Protein AF-A0A6I9W3L7-F1 (afdb_monomer_lite)

Secondary structure (DSSP, 8-state):
---HHHHHHHHHHHHHHHHHHHH---TTTGGGSHHHHHHHHHHHHHHHHHHHHHHHHHHHHHHHHHHS--HHHHHHHHHHHHHHHHHHTT-

Radius of gyration: 37.14 Å; chains: 1; bounding box: 72×35×97 Å

pLDDT: mean 70.95, std 14.15, range [48.66, 95.31]

Foldseek 3Di:
DPPPVVVVVVVVVVVVVVVVVVVCPDPVCVCVDPVVVVVVVVVVVVVVVVVVVVVVVVVVVVCCVVPVPPVVVVVVVVVVVVVVVVVVVVD

Sequence (91 aa):
MGVPDVEQAKRRLQDILRRAQKLEIPTQEVISTRTARKLLARTRNVLAWTIWIGVFVILLSGVVYARWPTRQDVETVRTVLRRTMSNASHR

Organism: NCBI:txid144034

Structure (mmCIF, N/CA/C/O backbone):
data_AF-A0A6I9W3L7-F1
#
_entry.id   AF-A0A6I9W3L7-F1
#
loop_
_atom_site.group_PDB
_atom_site.id
_atom_site.type_symbol
_atom_site.label_atom_id
_atom_site.label_alt_id
_atom_site.label_comp_id
_atom_site.label_asym_id
_atom_site.label_entity_id
_atom_site.label_seq_id
_atom_site.pdbx_PDB_ins_code
_atom_site.Cartn_x
_atom_site.Cartn_y
_atom_site.Cartn_z
_atom_site.occupancy
_atom_site.B_iso_or_equiv
_atom_site.auth_seq_id
_atom_site.auth_comp_id
_atom_site.auth_asym_id
_atom_site.auth_atom_id
_atom_site.pdbx_PDB_model_num
ATOM 1 N N . MET A 1 1 ? -48.234 26.782 40.611 1.00 50.41 1 MET A N 1
ATOM 2 C CA . MET A 1 1 ? -47.419 25.985 41.557 1.00 50.41 1 MET A CA 1
ATOM 3 C C . MET A 1 1 ? -46.749 24.824 40.808 1.00 50.41 1 MET A C 1
ATOM 5 O O . MET A 1 1 ? -47.232 23.708 40.879 1.00 50.41 1 MET A O 1
ATOM 9 N N . GLY A 1 2 ? -45.680 25.090 40.040 1.00 57.09 2 GLY A N 1
ATOM 10 C CA . GLY A 1 2 ? -45.034 24.122 39.122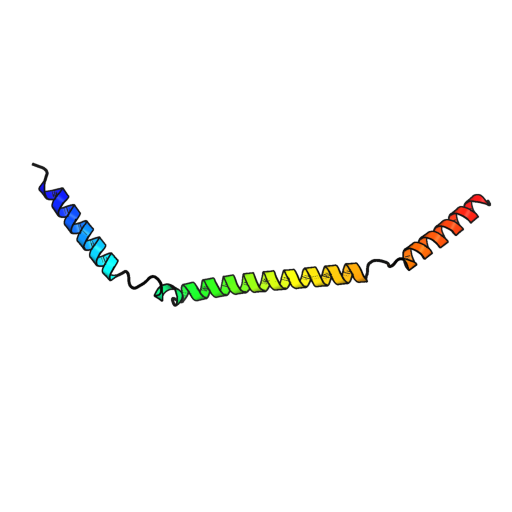 1.00 57.09 2 GLY A CA 1
ATOM 11 C C . GLY A 1 2 ? -43.573 23.798 39.464 1.00 57.09 2 GLY A C 1
ATOM 12 O O . GLY A 1 2 ? -42.772 23.528 38.581 1.00 57.09 2 GLY A O 1
ATOM 13 N N . VAL A 1 3 ? -43.211 23.887 40.743 1.00 55.84 3 VAL A N 1
ATOM 14 C CA . VAL A 1 3 ? -41.849 23.652 41.250 1.00 55.84 3 VAL A CA 1
ATOM 15 C C . VAL A 1 3 ? -41.524 22.171 41.576 1.00 55.84 3 VAL A C 1
ATOM 17 O O . VAL A 1 3 ? -40.348 21.822 41.490 1.00 55.84 3 VAL A O 1
ATOM 20 N N . PRO A 1 4 ? -42.473 21.255 41.894 1.00 61.16 4 PRO A N 1
ATOM 21 C CA . PRO A 1 4 ? -42.087 19.906 42.333 1.00 61.16 4 PRO A CA 1
ATOM 22 C C . PRO A 1 4 ? -41.573 18.992 41.204 1.00 61.16 4 PRO A C 1
ATOM 24 O O . PRO A 1 4 ? -40.866 18.028 41.487 1.00 61.16 4 PRO A O 1
ATOM 27 N N . ASP A 1 5 ? -41.868 19.303 39.938 1.00 64.81 5 ASP A N 1
ATOM 28 C CA . ASP A 1 5 ? -41.549 18.431 38.796 1.00 64.81 5 ASP A CA 1
ATOM 29 C C . ASP A 1 5 ? -40.077 18.552 38.351 1.00 64.81 5 ASP A C 1
ATOM 31 O O . ASP A 1 5 ? -39.395 17.568 38.066 1.00 64.81 5 ASP A O 1
ATOM 35 N N . VAL A 1 6 ? -39.523 19.769 38.395 1.00 67.56 6 VAL A N 1
ATOM 36 C CA . VAL A 1 6 ? -38.123 20.033 38.011 1.00 67.56 6 VAL A CA 1
ATOM 37 C C . VAL A 1 6 ? -37.150 19.390 38.997 1.00 67.56 6 VAL A C 1
ATOM 39 O O . VAL A 1 6 ? -36.127 18.829 38.602 1.00 67.56 6 VAL A O 1
ATOM 42 N N . GLU A 1 7 ? -37.480 19.426 40.286 1.00 76.31 7 GLU A N 1
ATOM 43 C CA . GLU A 1 7 ? -36.632 18.850 41.328 1.00 76.31 7 GLU A CA 1
ATOM 44 C C . GLU A 1 7 ? -36.640 17.315 41.269 1.00 76.31 7 GLU A C 1
ATOM 46 O O . GLU A 1 7 ? -35.614 16.658 41.475 1.00 76.31 7 GLU A O 1
ATOM 51 N N . GLN A 1 8 ? -37.779 16.728 40.896 1.00 75.25 8 GLN A N 1
ATOM 52 C CA . GLN A 1 8 ? -37.905 15.294 40.660 1.00 75.25 8 GLN A CA 1
ATOM 53 C C . GLN A 1 8 ? -37.180 14.862 39.375 1.00 75.25 8 GLN A C 1
ATOM 55 O O . GLN A 1 8 ? -36.491 13.836 39.379 1.00 75.25 8 GLN A O 1
ATOM 60 N N . ALA A 1 9 ? -37.252 15.667 38.311 1.00 72.12 9 ALA A N 1
ATOM 61 C CA . ALA A 1 9 ? -36.521 15.445 37.066 1.00 72.12 9 ALA A CA 1
ATOM 62 C C . ALA A 1 9 ? -35.000 15.518 37.270 1.00 72.12 9 ALA A C 1
ATOM 64 O O . ALA A 1 9 ? -34.277 14.647 36.784 1.00 72.12 9 ALA A O 1
ATOM 65 N N . LYS A 1 10 ? -34.505 16.479 38.063 1.00 72.62 10 LYS A N 1
ATOM 66 C CA . LYS A 1 10 ? -33.083 16.558 38.438 1.00 72.62 10 LYS A CA 1
ATOM 67 C C . LYS A 1 10 ? -32.623 15.317 39.194 1.00 72.62 10 LYS A C 1
ATOM 69 O O . LYS A 1 10 ? -31.584 14.757 38.856 1.00 72.62 10 LYS A O 1
ATOM 74 N N . ARG A 1 11 ? -33.411 14.836 40.163 1.00 78.62 11 ARG A N 1
ATOM 75 C CA . ARG A 1 11 ? -33.092 13.604 40.908 1.00 78.62 11 ARG A CA 1
ATOM 76 C C . ARG A 1 11 ? -33.081 12.369 40.008 1.00 78.62 11 ARG A C 1
ATOM 78 O O . ARG A 1 11 ? -32.182 11.545 40.133 1.00 78.62 11 ARG A O 1
ATOM 85 N N . ARG A 1 12 ? -34.034 12.255 39.076 1.00 74.56 12 ARG A N 1
ATOM 86 C CA . ARG A 1 12 ? -34.074 11.174 38.072 1.00 74.56 12 ARG A CA 1
ATOM 87 C C . ARG A 1 12 ? -32.858 11.221 37.150 1.00 74.56 12 ARG A C 1
ATOM 89 O O . ARG A 1 12 ? -32.235 10.188 36.929 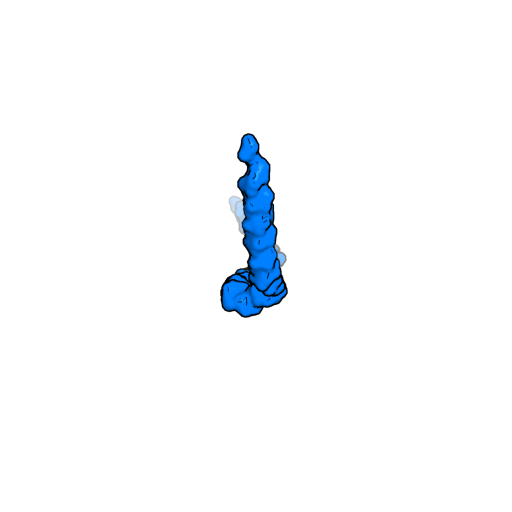1.00 74.56 12 ARG A O 1
ATOM 96 N N . LEU A 1 13 ? -32.497 12.405 36.656 1.00 73.19 13 LEU A N 1
ATOM 97 C CA . LEU A 1 13 ? -31.335 12.594 35.790 1.00 73.19 13 LEU A CA 1
ATOM 98 C C . LEU A 1 13 ? -30.034 12.272 36.532 1.00 73.19 13 LEU A C 1
ATOM 100 O O . LEU A 1 13 ? -29.172 11.586 35.996 1.00 73.19 13 LEU A O 1
ATOM 104 N N . GLN A 1 14 ? -29.918 12.702 37.787 1.00 79.62 14 GLN A N 1
ATOM 105 C CA . GLN A 1 14 ? -28.763 12.412 38.629 1.00 79.62 14 GLN A CA 1
ATOM 106 C C . GLN A 1 14 ? -28.654 10.918 38.957 1.00 79.62 14 GLN A C 1
ATOM 108 O O . GLN A 1 14 ? -27.548 10.389 38.968 1.00 79.62 14 GLN A O 1
ATOM 113 N N . ASP A 1 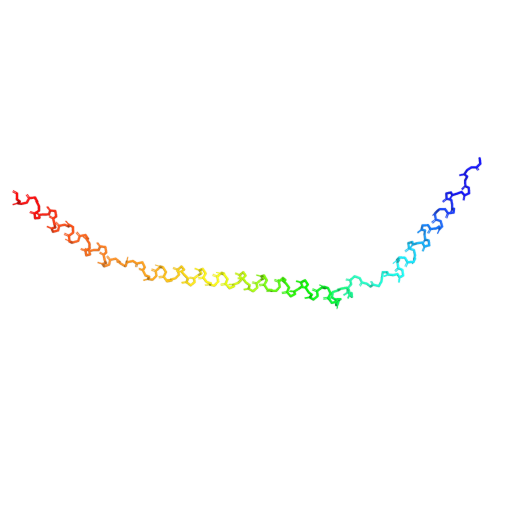15 ? -29.773 10.216 39.165 1.00 79.44 15 ASP A N 1
ATOM 114 C CA . ASP A 1 15 ? -29.769 8.764 39.380 1.00 79.44 15 ASP A CA 1
ATOM 115 C C . ASP A 1 15 ? -29.400 7.997 38.096 1.00 79.44 15 ASP A C 1
ATOM 117 O O . ASP A 1 15 ? -28.636 7.035 38.147 1.00 79.44 15 ASP A O 1
ATOM 121 N N . ILE A 1 16 ? -29.852 8.462 36.923 1.00 73.25 16 ILE A N 1
ATOM 122 C CA . ILE A 1 16 ? -29.452 7.911 35.616 1.00 73.25 16 ILE A CA 1
ATOM 123 C C . ILE A 1 16 ? -27.961 8.143 35.363 1.00 73.25 16 ILE A C 1
ATOM 125 O O . ILE A 1 16 ? -27.261 7.202 35.000 1.00 73.25 16 ILE A O 1
ATOM 129 N N . LEU A 1 17 ? -27.456 9.355 35.605 1.00 68.19 17 LEU A N 1
ATOM 130 C CA . LEU A 1 17 ? -26.036 9.681 35.461 1.00 68.19 17 LEU A CA 1
ATOM 131 C C . LEU A 1 17 ? -25.174 8.887 36.443 1.00 68.19 17 LEU A C 1
ATOM 133 O O . LEU A 1 17 ? -24.125 8.390 36.061 1.00 68.19 17 LEU A O 1
ATOM 137 N N . ARG A 1 18 ? -25.629 8.686 37.682 1.00 71.50 18 ARG A N 1
ATOM 138 C CA . ARG A 1 18 ? -24.901 7.901 38.689 1.00 71.50 18 ARG A CA 1
ATOM 139 C C . ARG A 1 18 ? -24.904 6.404 38.372 1.00 71.50 18 ARG A C 1
ATOM 141 O O . ARG A 1 18 ? -23.914 5.724 38.631 1.00 71.50 18 ARG A O 1
ATOM 148 N N . ARG A 1 19 ? -25.984 5.885 37.774 1.00 65.25 19 ARG A N 1
ATOM 149 C CA . ARG A 1 19 ? -26.033 4.519 37.222 1.00 65.25 19 ARG A CA 1
ATOM 150 C C . ARG A 1 19 ? -25.150 4.376 35.988 1.00 65.25 19 ARG A C 1
ATOM 152 O O . ARG A 1 19 ? -24.452 3.376 35.892 1.00 65.25 19 ARG A O 1
ATOM 159 N N . ALA A 1 20 ? -25.141 5.366 35.097 1.00 61.12 20 ALA A N 1
ATOM 160 C CA . ALA A 1 20 ? -24.271 5.400 33.924 1.00 61.12 20 ALA A CA 1
ATOM 161 C C . ALA A 1 20 ? -22.793 5.475 34.328 1.00 61.12 20 ALA A C 1
ATOM 163 O O . ALA A 1 20 ? -21.992 4.716 33.807 1.00 61.12 20 ALA A O 1
ATOM 164 N N . GLN A 1 21 ? -22.461 6.271 35.345 1.00 58.94 21 GLN A N 1
ATOM 165 C CA . GLN A 1 21 ? -21.113 6.385 35.900 1.00 58.94 21 GLN A CA 1
ATOM 166 C C . GLN A 1 21 ? -20.650 5.092 36.594 1.00 58.94 21 GLN A C 1
ATOM 168 O O . GLN A 1 21 ? -19.474 4.751 36.578 1.00 58.94 21 GLN A O 1
ATOM 173 N N . LYS A 1 22 ? -21.579 4.325 37.183 1.00 54.59 22 LYS A N 1
ATOM 174 C CA . LYS A 1 22 ? -21.298 2.983 37.723 1.00 54.59 22 LYS A CA 1
ATOM 175 C C . LYS A 1 22 ? -21.180 1.916 36.621 1.00 54.59 22 LYS A C 1
ATOM 177 O O . LYS A 1 22 ? -20.611 0.856 36.866 1.00 54.59 22 LYS A O 1
ATOM 182 N N . LEU A 1 23 ? -21.724 2.196 35.434 1.00 53.53 23 LEU A N 1
ATOM 183 C CA . LEU A 1 23 ? -21.591 1.399 34.210 1.00 53.53 23 LEU A CA 1
ATOM 184 C C . LEU A 1 23 ? -20.378 1.825 33.358 1.00 53.53 23 LEU A C 1
ATOM 186 O O . LEU A 1 23 ? -19.973 1.083 32.468 1.00 53.53 23 LEU A O 1
ATOM 190 N N . GLU A 1 24 ? -19.775 2.977 33.663 1.00 48.94 24 GLU A N 1
ATOM 191 C CA . GLU A 1 24 ? -18.480 3.466 33.172 1.00 48.94 24 GLU A CA 1
ATOM 192 C C . GLU A 1 24 ? -17.331 2.708 33.860 1.00 48.94 24 GLU A C 1
ATOM 194 O O . GLU A 1 24 ? -16.445 3.249 34.517 1.00 48.94 24 GLU A O 1
ATOM 199 N N . ILE A 1 25 ? -17.366 1.389 33.700 1.00 49.50 25 ILE A N 1
ATOM 200 C CA . ILE A 1 25 ? -16.190 0.530 33.791 1.00 49.50 25 ILE A CA 1
ATOM 201 C C . ILE A 1 25 ? -15.341 0.847 32.541 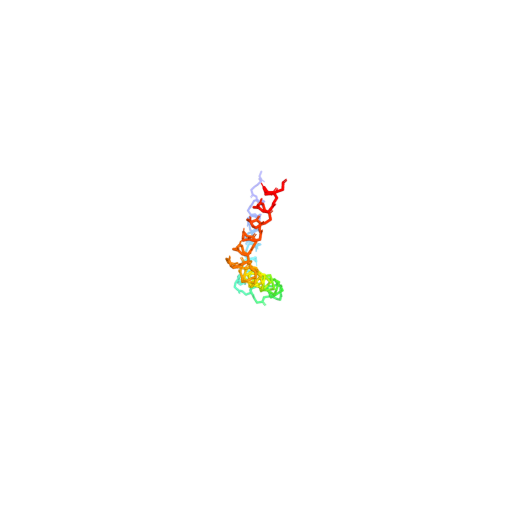1.00 49.50 25 ILE A C 1
ATOM 203 O O . ILE A 1 25 ? -15.880 1.100 31.460 1.00 49.50 25 ILE A O 1
ATOM 207 N N . PRO A 1 26 ? -14.022 0.985 32.709 1.00 48.69 26 PRO A N 1
ATOM 208 C CA . PRO A 1 26 ? -13.218 2.034 32.111 1.00 48.69 26 PRO A CA 1
ATOM 209 C C . PRO A 1 26 ? -13.058 1.847 30.605 1.00 48.69 26 PRO A C 1
ATOM 211 O O . PRO A 1 26 ? -12.898 0.742 30.087 1.00 48.69 26 PRO A O 1
ATOM 214 N N . THR A 1 27 ? -12.970 2.968 29.902 1.00 51.88 27 THR A N 1
ATOM 215 C CA . THR A 1 27 ? -12.638 3.087 28.474 1.00 51.88 27 THR A CA 1
ATOM 216 C C . THR A 1 27 ? -11.365 2.336 28.047 1.00 51.88 27 THR A C 1
ATOM 218 O O . THR A 1 27 ? -11.161 2.121 26.853 1.00 51.88 27 THR A O 1
ATOM 221 N N . GLN A 1 28 ? -10.536 1.867 28.987 1.00 49.06 28 GLN A N 1
ATOM 222 C CA . GLN A 1 28 ? -9.375 1.008 28.730 1.00 49.06 28 GLN A CA 1
ATOM 223 C C . GLN A 1 28 ? -9.694 -0.492 28.564 1.00 49.06 28 GLN A C 1
ATOM 225 O O . GLN A 1 28 ? -8.917 -1.187 27.910 1.00 49.06 28 GLN A O 1
ATOM 230 N N . GLU A 1 29 ? -10.827 -1.013 29.053 1.00 50.25 29 GLU A N 1
ATOM 231 C CA . GLU A 1 29 ? -11.177 -2.442 28.891 1.00 50.25 29 GLU A CA 1
ATOM 232 C C . GLU A 1 29 ? -11.887 -2.758 27.564 1.00 50.25 29 GLU A C 1
ATOM 234 O O . GLU A 1 29 ? -11.864 -3.895 27.081 1.00 50.25 29 GLU A O 1
ATOM 239 N N . VAL A 1 30 ? -12.436 -1.751 26.880 1.00 51.47 30 VAL A N 1
ATOM 240 C CA . VAL A 1 30 ? -13.087 -1.947 25.571 1.00 51.47 30 VAL A CA 1
ATOM 241 C C . VAL A 1 30 ? -12.067 -2.262 24.459 1.00 51.47 30 VAL A C 1
ATOM 243 O O . VAL A 1 30 ? -12.415 -2.872 23.447 1.00 51.47 30 VAL A O 1
ATOM 246 N N . ILE A 1 31 ? -10.776 -1.980 24.677 1.00 49.94 31 ILE A N 1
ATOM 247 C CA . ILE A 1 31 ? -9.675 -2.358 23.766 1.00 49.94 31 ILE A CA 1
ATOM 248 C C . ILE A 1 31 ? -9.453 -3.892 23.746 1.00 49.94 31 ILE A C 1
ATOM 250 O O . ILE A 1 31 ? -8.902 -4.436 22.787 1.00 49.94 31 ILE A O 1
ATOM 254 N N . SER A 1 32 ? -9.969 -4.616 24.746 1.00 48.66 32 SER A N 1
ATOM 255 C CA . SER A 1 32 ? -9.955 -6.087 24.835 1.00 48.66 32 SER A CA 1
ATOM 256 C C . SER A 1 32 ? -11.243 -6.748 24.308 1.00 48.66 32 SER A C 1
ATOM 258 O O . SER A 1 32 ? -11.335 -7.970 24.178 1.00 48.66 32 SER A O 1
ATOM 260 N N . THR A 1 33 ? -12.268 -5.971 23.948 1.00 55.38 33 THR A N 1
ATOM 261 C CA . THR A 1 33 ? -13.537 -6.553 23.496 1.00 55.38 33 THR A CA 1
ATOM 262 C C . THR A 1 33 ? -13.383 -7.112 22.076 1.00 55.38 33 THR A C 1
ATOM 264 O O . THR A 1 33 ? -12.756 -6.501 21.210 1.00 55.38 33 THR A O 1
ATOM 267 N N . ARG A 1 34 ? -13.956 -8.295 21.810 1.00 51.41 34 ARG A N 1
ATOM 268 C CA . ARG A 1 34 ? -13.888 -9.068 20.543 1.00 51.41 34 ARG A CA 1
ATOM 269 C C . ARG A 1 34 ? -14.054 -8.215 19.266 1.00 51.41 34 ARG A C 1
ATOM 271 O O . ARG A 1 34 ? -13.499 -8.540 18.217 1.00 51.41 34 ARG A O 1
ATOM 278 N N . THR A 1 35 ? -14.787 -7.110 19.363 1.00 53.47 35 THR A N 1
ATOM 279 C CA . THR A 1 35 ? -15.033 -6.099 18.326 1.00 53.47 35 THR A CA 1
ATOM 280 C C . THR A 1 35 ? -13.794 -5.269 17.965 1.00 53.47 35 THR A C 1
ATOM 282 O O . THR A 1 35 ? -13.528 -5.075 16.779 1.00 53.47 35 THR A O 1
ATOM 285 N N . ALA A 1 36 ? -12.988 -4.851 18.949 1.00 53.78 36 ALA A N 1
ATOM 286 C CA . ALA A 1 36 ? -11.734 -4.127 18.732 1.00 53.78 36 ALA A CA 1
ATOM 287 C C . ALA A 1 36 ? -10.697 -5.013 18.030 1.00 53.78 36 ALA A C 1
ATOM 289 O O . ALA A 1 36 ? -10.043 -4.564 17.095 1.00 53.78 36 ALA A O 1
ATOM 290 N N . ARG A 1 37 ? -10.630 -6.309 18.374 1.00 53.59 37 ARG A N 1
ATOM 291 C CA . ARG A 1 37 ? -9.814 -7.298 17.643 1.00 53.59 37 ARG A CA 1
ATOM 292 C C . ARG A 1 37 ? -10.242 -7.465 16.185 1.00 53.59 37 ARG A C 1
ATOM 294 O O . ARG A 1 37 ? -9.382 -7.613 15.323 1.00 53.59 37 ARG A O 1
ATOM 301 N N . LYS A 1 38 ? -11.547 -7.433 15.891 1.00 56.97 38 LYS A N 1
ATOM 302 C CA . LYS A 1 38 ? -12.065 -7.550 14.515 1.00 56.97 38 LYS A CA 1
ATOM 303 C C . LYS A 1 38 ? -11.743 -6.307 13.679 1.00 56.97 38 LYS A C 1
ATOM 305 O O . LYS A 1 38 ? -11.391 -6.441 12.509 1.00 56.97 38 LYS A O 1
ATOM 310 N N . LEU A 1 39 ? -11.808 -5.121 14.288 1.00 56.59 39 LEU A N 1
ATOM 311 C CA . LEU A 1 39 ? -11.361 -3.873 13.667 1.00 56.59 39 LEU A CA 1
ATOM 312 C C . LEU A 1 39 ? -9.840 -3.867 13.476 1.00 56.59 39 LEU A C 1
ATOM 314 O O . LEU A 1 39 ? -9.396 -3.715 12.348 1.00 56.59 39 LEU A O 1
ATOM 318 N N . LEU A 1 40 ? -9.054 -4.168 14.514 1.00 58.19 40 LEU A N 1
ATOM 319 C CA . LEU A 1 40 ? -7.591 -4.282 14.447 1.00 58.19 40 LEU A CA 1
ATOM 320 C C . LEU A 1 40 ? -7.117 -5.301 13.407 1.00 58.19 40 LEU A C 1
ATOM 322 O O . LEU A 1 40 ? -6.159 -5.026 12.695 1.00 58.19 40 LEU A O 1
ATOM 326 N N . ALA A 1 41 ? -7.779 -6.452 13.270 1.00 60.34 41 ALA A N 1
ATOM 327 C CA . ALA A 1 41 ? -7.451 -7.432 12.234 1.00 60.34 41 ALA A CA 1
ATOM 328 C C . ALA A 1 41 ? -7.694 -6.878 10.820 1.00 60.34 41 ALA A C 1
ATOM 330 O O . ALA A 1 41 ? -6.893 -7.119 9.915 1.00 60.34 41 ALA A O 1
ATOM 331 N N . ARG A 1 42 ? -8.762 -6.091 10.632 1.00 59.09 42 ARG A N 1
ATOM 332 C CA . ARG A 1 42 ? -9.048 -5.427 9.354 1.00 59.09 42 ARG A CA 1
ATOM 333 C C . ARG A 1 42 ? -8.043 -4.313 9.071 1.00 59.09 42 ARG A C 1
ATOM 335 O O . ARG A 1 42 ? -7.519 -4.256 7.964 1.00 59.09 42 ARG A O 1
ATOM 342 N N . THR A 1 43 ? -7.712 -3.493 10.067 1.00 63.00 43 THR A N 1
ATOM 343 C CA . THR A 1 43 ? -6.715 -2.422 9.942 1.00 63.00 43 THR A CA 1
ATOM 344 C C . THR A 1 43 ? -5.320 -2.994 9.692 1.00 63.00 43 THR A C 1
ATOM 346 O O . THR A 1 43 ? -4.606 -2.488 8.835 1.00 63.00 43 THR A O 1
ATOM 349 N N . ARG A 1 44 ? -4.952 -4.106 10.345 1.00 66.19 44 ARG A N 1
ATOM 350 C CA . ARG A 1 44 ? -3.682 -4.813 10.114 1.00 66.19 44 ARG A CA 1
ATOM 351 C C . ARG A 1 44 ? -3.588 -5.366 8.697 1.00 66.19 44 ARG A C 1
ATOM 353 O O . ARG A 1 44 ? -2.528 -5.267 8.094 1.00 66.19 44 ARG A O 1
ATOM 360 N N . ASN A 1 45 ? -4.679 -5.912 8.158 1.00 74.69 45 ASN A N 1
ATOM 361 C CA . ASN A 1 45 ? -4.703 -6.367 6.769 1.00 74.69 45 ASN A CA 1
ATOM 362 C C . ASN A 1 45 ? -4.560 -5.205 5.788 1.00 74.69 45 ASN A C 1
ATOM 364 O O . ASN A 1 45 ? -3.821 -5.338 4.823 1.00 74.69 45 ASN A O 1
ATOM 368 N N . VAL A 1 46 ? -5.210 -4.067 6.046 1.00 78.25 46 VAL A N 1
ATOM 369 C CA . VAL A 1 46 ? -5.053 -2.871 5.206 1.00 78.25 46 VAL A CA 1
ATOM 370 C C . VAL A 1 46 ? -3.620 -2.346 5.277 1.00 78.25 46 V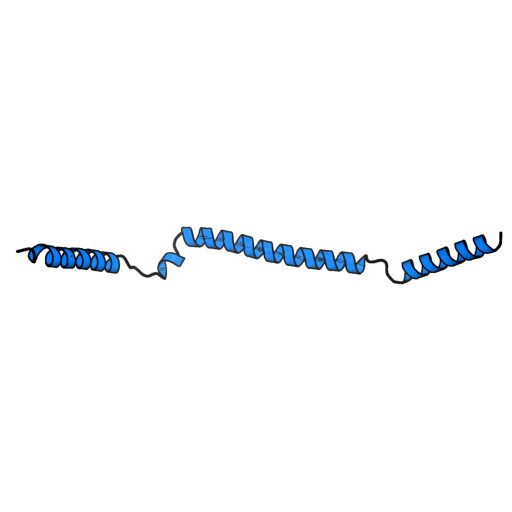AL A C 1
ATOM 372 O O . VAL A 1 46 ? -3.019 -2.132 4.235 1.00 78.25 46 VAL A O 1
ATOM 375 N N . LEU A 1 47 ? -3.030 -2.222 6.470 1.00 80.06 47 LEU A N 1
ATOM 376 C CA . LEU A 1 47 ? -1.629 -1.811 6.627 1.00 80.06 47 LEU A CA 1
ATOM 377 C C . LEU A 1 47 ? -0.658 -2.773 5.934 1.00 80.06 47 LEU A C 1
ATOM 379 O O . LEU A 1 47 ? 0.225 -2.324 5.209 1.00 80.06 47 LEU A O 1
ATOM 383 N N . ALA A 1 48 ? -0.834 -4.083 6.117 1.00 83.88 48 ALA A N 1
ATOM 384 C CA . ALA A 1 48 ? -0.015 -5.089 5.448 1.00 83.88 48 ALA A CA 1
ATOM 385 C C . ALA A 1 48 ? -0.161 -5.010 3.921 1.00 83.88 48 ALA A C 1
ATOM 387 O O . ALA A 1 48 ? 0.833 -5.103 3.207 1.00 83.88 48 ALA A O 1
ATOM 388 N N . TRP A 1 49 ? -1.378 -4.779 3.424 1.00 86.19 49 TRP A N 1
ATOM 389 C CA . TRP A 1 49 ? -1.652 -4.612 1.999 1.00 86.19 49 TRP A CA 1
ATOM 390 C C . TRP A 1 49 ? -1.004 -3.344 1.437 1.00 86.19 49 TRP A C 1
ATOM 392 O O . TRP A 1 49 ? -0.352 -3.409 0.400 1.00 86.19 49 TRP A O 1
ATOM 402 N N . THR A 1 50 ? -1.076 -2.219 2.154 1.00 89.44 50 THR A N 1
ATOM 403 C CA . THR A 1 50 ? -0.409 -0.966 1.769 1.00 89.44 50 THR A CA 1
ATOM 404 C C . THR A 1 50 ? 1.108 -1.129 1.702 1.00 89.44 50 THR A C 1
ATOM 406 O O . THR A 1 50 ? 1.728 -0.688 0.737 1.00 89.44 50 THR A O 1
ATOM 409 N N . ILE A 1 51 ? 1.712 -1.800 2.690 1.00 91.44 51 ILE A N 1
ATOM 410 C CA . ILE A 1 51 ? 3.154 -2.093 2.686 1.00 91.44 51 ILE A CA 1
ATOM 411 C C . ILE A 1 51 ? 3.506 -2.976 1.486 1.00 91.44 51 ILE A C 1
ATOM 413 O O . ILE A 1 51 ? 4.472 -2.696 0.779 1.00 91.44 51 ILE A O 1
ATOM 417 N N . TRP A 1 52 ? 2.706 -4.010 1.220 1.00 93.69 52 TRP A N 1
ATOM 418 C CA . TRP A 1 52 ? 2.945 -4.932 0.113 1.00 93.69 52 TRP A CA 1
ATOM 419 C C . TRP A 1 52 ? 2.832 -4.244 -1.253 1.00 93.69 52 TRP A C 1
ATOM 421 O O . TRP A 1 52 ? 3.679 -4.462 -2.116 1.00 93.69 52 TRP A O 1
ATOM 431 N N . ILE A 1 53 ? 1.857 -3.344 -1.425 1.00 93.25 53 ILE A N 1
ATOM 432 C CA . ILE A 1 53 ? 1.740 -2.499 -2.623 1.00 93.25 53 ILE A CA 1
ATOM 433 C C . ILE A 1 53 ? 2.962 -1.592 -2.764 1.00 93.25 53 ILE A C 1
ATOM 435 O O . ILE A 1 53 ? 3.516 -1.496 -3.855 1.00 93.25 53 ILE A O 1
ATOM 439 N N . GLY A 1 54 ? 3.407 -0.950 -1.681 1.00 94.56 54 GLY A N 1
ATOM 440 C CA . GLY A 1 54 ? 4.596 -0.096 -1.707 1.00 94.56 54 GLY A CA 1
ATOM 441 C C . GLY A 1 54 ? 5.839 -0.856 -2.172 1.00 94.56 54 GLY A C 1
ATOM 442 O O . GLY A 1 54 ? 6.528 -0.417 -3.091 1.00 94.56 54 GLY A O 1
ATOM 443 N N . VAL A 1 55 ? 6.079 -2.041 -1.602 1.00 95.25 55 VAL A N 1
ATOM 444 C CA . VAL A 1 55 ? 7.181 -2.927 -2.013 1.00 95.25 55 VAL A CA 1
ATOM 445 C C . VAL A 1 55 ? 7.039 -3.341 -3.477 1.00 95.25 55 VAL A C 1
ATOM 447 O O . VAL A 1 55 ? 8.016 -3.282 -4.221 1.00 95.25 55 VAL A O 1
ATOM 450 N N . PHE A 1 56 ? 5.831 -3.710 -3.908 1.00 94.75 56 PHE A N 1
ATOM 451 C CA . PHE A 1 56 ? 5.558 -4.095 -5.290 1.00 94.75 56 PHE A CA 1
ATOM 452 C C . PHE A 1 56 ? 5.875 -2.963 -6.270 1.00 94.75 56 PHE A C 1
ATOM 454 O O . PHE A 1 56 ? 6.581 -3.192 -7.247 1.00 94.75 56 PHE A O 1
ATOM 461 N N . VAL A 1 57 ? 5.435 -1.734 -5.984 1.00 95.31 57 VAL A N 1
ATOM 462 C CA . VAL A 1 57 ? 5.701 -0.554 -6.825 1.00 95.31 57 VAL A CA 1
ATOM 463 C C . VAL A 1 57 ? 7.195 -0.246 -6.906 1.00 95.31 57 VAL A C 1
ATOM 465 O O . VAL A 1 57 ? 7.688 0.067 -7.991 1.00 95.31 57 VAL A O 1
ATOM 468 N N . ILE A 1 58 ? 7.934 -0.366 -5.798 1.00 94.88 58 ILE A N 1
ATOM 469 C CA . ILE A 1 58 ? 9.391 -0.159 -5.786 1.00 94.88 58 ILE A CA 1
ATOM 470 C C . ILE A 1 58 ? 10.090 -1.212 -6.652 1.00 94.88 58 ILE A C 1
ATOM 472 O O . ILE A 1 58 ? 10.925 -0.863 -7.485 1.00 94.88 58 ILE A O 1
ATOM 476 N N . LEU A 1 59 ? 9.716 -2.485 -6.505 1.00 93.56 59 LEU A N 1
ATOM 477 C CA . LEU A 1 59 ? 10.239 -3.584 -7.321 1.00 93.56 59 LEU A CA 1
ATOM 478 C C . LEU A 1 59 ? 9.957 -3.360 -8.807 1.00 93.56 59 LEU A C 1
ATOM 480 O O . LEU A 1 59 ? 10.862 -3.474 -9.630 1.00 93.56 59 LEU A O 1
ATOM 484 N N . LEU A 1 60 ? 8.723 -2.991 -9.147 1.00 92.69 60 LEU A N 1
ATOM 485 C CA . LEU A 1 60 ? 8.307 -2.736 -10.524 1.00 92.69 60 LEU A CA 1
ATOM 486 C C . LEU A 1 60 ? 9.064 -1.548 -11.120 1.00 92.69 60 LEU A C 1
ATOM 488 O O . LEU A 1 60 ? 9.568 -1.642 -12.235 1.00 92.69 60 LEU A O 1
ATOM 492 N N . SER A 1 61 ? 9.220 -0.470 -10.350 1.00 89.12 61 SER A N 1
ATOM 493 C CA . SER A 1 61 ? 10.014 0.695 -10.752 1.00 89.12 61 SER A CA 1
ATOM 494 C C . SER A 1 61 ? 11.482 0.324 -10.963 1.00 89.12 61 SER A C 1
ATOM 496 O O . SER A 1 61 ? 12.077 0.746 -11.949 1.00 89.12 61 SER A O 1
ATOM 498 N N . GLY A 1 62 ? 12.054 -0.513 -10.094 1.00 86.75 62 GLY A N 1
ATOM 499 C CA . GLY A 1 62 ? 13.419 -1.020 -10.236 1.00 86.75 62 GLY A CA 1
ATOM 500 C C . GLY A 1 62 ? 13.601 -1.892 -11.479 1.00 86.75 62 GLY A C 1
ATOM 501 O O . GLY A 1 62 ? 14.575 -1.719 -12.208 1.00 86.75 62 GLY A O 1
ATOM 502 N N . VAL A 1 63 ? 12.643 -2.776 -11.774 1.00 87.38 63 VAL A N 1
ATOM 503 C CA . VAL A 1 63 ? 12.645 -3.588 -13.002 1.00 87.38 63 VAL A CA 1
ATOM 504 C C . VAL A 1 63 ? 12.537 -2.700 -14.232 1.00 87.38 63 VAL A C 1
ATOM 506 O O . VAL A 1 63 ? 13.317 -2.875 -15.159 1.00 87.38 63 VAL A O 1
ATOM 509 N N . VAL A 1 64 ? 11.618 -1.734 -14.249 1.00 84.50 64 VAL A N 1
ATOM 510 C CA . VAL A 1 64 ? 11.476 -0.789 -15.368 1.00 84.50 64 VAL A CA 1
ATOM 511 C C . VAL A 1 64 ? 12.751 0.025 -15.554 1.00 84.50 64 VAL A C 1
ATOM 513 O O . VAL A 1 64 ? 13.195 0.190 -16.683 1.00 84.50 64 VAL A O 1
ATOM 516 N N . TYR A 1 65 ? 13.374 0.481 -14.468 1.00 79.31 65 TYR A N 1
ATOM 517 C CA . TYR A 1 65 ? 14.626 1.228 -14.526 1.00 79.31 65 TYR A CA 1
ATOM 518 C C . TYR A 1 65 ? 15.791 0.373 -15.047 1.00 79.31 65 TYR A C 1
ATOM 520 O O . TYR A 1 65 ? 16.555 0.828 -15.890 1.00 79.31 65 TYR A O 1
ATOM 528 N N . ALA A 1 66 ? 15.902 -0.883 -14.607 1.00 77.06 66 ALA A N 1
ATOM 529 C CA . ALA A 1 66 ? 16.931 -1.812 -15.078 1.00 77.06 66 ALA A CA 1
ATOM 530 C C . ALA A 1 66 ? 16.693 -2.294 -16.520 1.00 77.06 66 ALA A C 1
ATOM 532 O O . ALA A 1 66 ? 17.641 -2.568 -17.251 1.00 77.06 66 ALA A O 1
ATOM 533 N N . ARG A 1 67 ? 15.424 -2.421 -16.922 1.00 74.19 67 ARG A N 1
ATOM 534 C CA . ARG A 1 67 ? 14.993 -2.817 -18.270 1.00 74.19 67 ARG A CA 1
ATOM 535 C C . ARG A 1 67 ? 14.951 -1.629 -19.231 1.00 74.19 67 ARG A C 1
ATOM 537 O O . ARG A 1 67 ? 14.765 -1.842 -20.427 1.00 74.19 67 ARG A O 1
ATOM 544 N N . TRP A 1 68 ? 15.082 -0.399 -18.733 1.00 74.88 68 TRP A N 1
ATOM 545 C CA . TRP A 1 68 ? 15.139 0.777 -19.582 1.00 74.88 68 TRP A CA 1
ATOM 546 C C . TRP A 1 68 ? 16.331 0.611 -20.526 1.00 74.88 68 TRP A C 1
ATOM 548 O O . TRP A 1 68 ? 17.434 0.356 -20.032 1.00 74.88 68 TRP A O 1
ATOM 558 N N . PRO A 1 69 ? 16.129 0.701 -21.855 1.00 64.06 69 PRO A N 1
ATOM 559 C CA . PRO A 1 69 ? 17.194 0.477 -22.818 1.00 64.06 69 PRO A CA 1
ATOM 560 C C . PRO A 1 69 ? 18.348 1.407 -22.465 1.00 64.06 69 PRO A C 1
ATOM 562 O O . PRO A 1 69 ? 18.226 2.637 -22.458 1.00 64.06 69 PRO A O 1
ATOM 565 N N . THR A 1 70 ? 19.453 0.797 -22.055 1.00 68.44 70 THR A N 1
ATOM 566 C CA . THR A 1 70 ? 20.649 1.516 -21.647 1.00 68.44 70 THR A CA 1
ATOM 567 C C . THR A 1 70 ? 21.246 2.201 -22.874 1.00 68.44 70 THR A C 1
ATOM 569 O O . THR A 1 70 ? 20.912 1.894 -24.019 1.00 68.44 70 THR A O 1
ATOM 572 N N . ARG A 1 71 ? 22.130 3.181 -22.648 1.00 62.84 71 ARG A N 1
ATOM 573 C CA . ARG A 1 71 ? 22.698 4.059 -23.691 1.00 62.84 71 ARG A CA 1
ATOM 574 C C . ARG A 1 71 ? 23.166 3.341 -24.973 1.00 62.84 71 ARG A C 1
ATOM 576 O O . ARG A 1 71 ? 23.113 3.946 -26.038 1.00 62.84 71 ARG A O 1
ATOM 583 N N . GLN A 1 72 ? 23.570 2.073 -24.889 1.00 63.22 72 GLN A N 1
ATOM 584 C CA . GLN A 1 72 ? 24.028 1.265 -26.023 1.00 63.22 72 GLN A CA 1
ATOM 585 C C . GLN A 1 72 ? 22.953 1.023 -27.097 1.00 63.22 72 GLN A C 1
ATOM 587 O O . GLN A 1 72 ? 23.264 1.103 -28.288 1.00 63.22 72 GLN A O 1
ATOM 592 N N . ASP A 1 73 ? 21.692 0.796 -26.719 1.00 68.12 73 ASP A N 1
ATOM 593 C CA . ASP A 1 73 ? 20.605 0.631 -27.698 1.00 68.12 73 ASP A CA 1
ATOM 594 C C . ASP A 1 73 ? 20.323 1.948 -28.429 1.00 68.12 73 ASP A C 1
ATOM 596 O O . ASP A 1 73 ? 20.119 1.972 -29.642 1.00 68.12 73 ASP A O 1
ATOM 600 N N . VAL A 1 74 ? 20.410 3.075 -27.719 1.00 73.06 74 VAL A N 1
ATOM 601 C CA . VAL A 1 74 ? 20.223 4.415 -28.297 1.00 73.06 74 VAL A CA 1
ATOM 602 C C . VAL A 1 74 ? 21.341 4.753 -29.285 1.00 73.06 74 VAL A C 1
ATOM 604 O O . VAL A 1 74 ? 21.079 5.288 -30.363 1.00 73.06 74 VAL A O 1
ATOM 607 N N . GLU A 1 75 ? 22.589 4.423 -28.957 1.00 73.69 75 GLU A N 1
ATOM 608 C CA . GLU A 1 75 ? 23.736 4.626 -29.849 1.00 73.69 75 GLU A CA 1
ATOM 609 C C . GLU A 1 75 ? 23.683 3.715 -31.077 1.00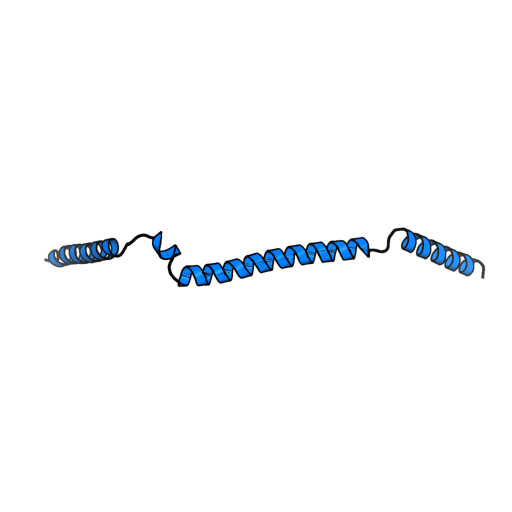 73.69 75 GLU A C 1
ATOM 611 O O . GLU A 1 75 ? 24.021 4.150 -32.184 1.00 73.69 75 GLU A O 1
ATOM 616 N N . THR A 1 76 ? 23.191 2.487 -30.914 1.00 81.56 76 THR A N 1
ATOM 617 C CA . THR A 1 76 ? 22.991 1.547 -32.023 1.00 81.56 76 THR A CA 1
ATOM 618 C C . THR A 1 76 ? 21.896 2.047 -32.956 1.00 81.56 76 THR A C 1
ATOM 620 O O . THR A 1 76 ? 22.134 2.168 -34.159 1.00 81.56 76 THR A O 1
ATOM 623 N N . VAL A 1 77 ? 20.740 2.449 -32.418 1.00 80.38 77 VAL A N 1
ATOM 624 C CA . VAL A 1 77 ? 19.657 3.064 -33.201 1.00 80.38 77 VAL A CA 1
ATOM 625 C C . VAL A 1 77 ? 20.158 4.319 -33.909 1.00 80.38 77 VAL A C 1
ATOM 627 O O . VAL A 1 77 ? 19.937 4.461 -35.107 1.00 80.38 77 VAL A O 1
ATOM 630 N N . ARG A 1 78 ? 20.907 5.194 -33.228 1.00 79.81 78 ARG A N 1
ATOM 631 C CA . ARG A 1 78 ? 21.485 6.406 -33.831 1.00 79.81 78 ARG A CA 1
ATOM 632 C C . ARG A 1 78 ? 22.453 6.080 -34.967 1.00 79.81 78 ARG A C 1
ATOM 634 O O . ARG A 1 78 ? 22.425 6.742 -36.003 1.00 79.81 78 ARG A O 1
ATOM 641 N N . THR A 1 79 ? 23.300 5.070 -34.788 1.00 83.75 79 THR A N 1
ATOM 642 C CA . THR A 1 79 ? 24.260 4.626 -35.806 1.00 83.75 79 THR A CA 1
ATOM 643 C C . THR A 1 79 ? 23.553 4.040 -37.019 1.00 83.75 79 THR A C 1
ATOM 645 O O . THR A 1 79 ? 23.892 4.386 -38.152 1.00 83.75 79 THR A O 1
ATOM 648 N N . VAL A 1 80 ? 22.546 3.195 -36.791 1.00 86.69 80 VAL A N 1
ATOM 649 C CA . VAL A 1 80 ? 21.725 2.622 -37.859 1.00 86.69 80 VAL A CA 1
ATOM 650 C C . VAL A 1 80 ? 20.999 3.737 -38.602 1.00 86.69 80 VAL A C 1
ATOM 652 O O . VAL A 1 80 ? 21.185 3.855 -39.806 1.00 86.69 80 VAL A O 1
ATOM 655 N N . LEU A 1 81 ? 20.288 4.626 -37.900 1.00 85.25 81 LEU A N 1
ATOM 656 C CA . LEU A 1 81 ? 19.558 5.746 -38.504 1.00 85.25 81 LEU A CA 1
ATOM 657 C C . LEU A 1 81 ? 20.477 6.636 -39.351 1.00 85.25 81 LEU A C 1
ATOM 659 O O . LEU A 1 81 ? 20.133 7.000 -40.475 1.00 85.25 81 LEU A O 1
ATOM 663 N N . ARG A 1 82 ? 21.678 6.940 -38.840 1.00 82.38 82 ARG A N 1
ATOM 664 C CA . ARG A 1 82 ? 22.687 7.727 -39.558 1.00 82.38 82 ARG A CA 1
ATOM 665 C C . ARG A 1 82 ? 23.145 7.030 -40.837 1.00 82.38 82 ARG A C 1
ATOM 667 O O . ARG A 1 82 ? 23.265 7.692 -41.863 1.00 82.38 82 ARG A O 1
ATOM 674 N N . ARG A 1 83 ? 23.384 5.714 -40.798 1.00 83.12 83 ARG A N 1
ATOM 675 C CA . ARG A 1 83 ? 23.740 4.932 -41.995 1.00 83.12 83 ARG A CA 1
ATOM 676 C C . ARG A 1 83 ? 22.596 4.900 -43.004 1.00 83.12 83 ARG A C 1
ATOM 678 O O . ARG A 1 83 ? 22.845 5.081 -44.191 1.00 83.12 83 ARG A O 1
ATOM 685 N N . THR A 1 84 ? 21.355 4.737 -42.550 1.00 82.69 84 THR A N 1
ATOM 686 C CA . THR A 1 84 ? 20.187 4.709 -43.439 1.00 82.69 84 THR A CA 1
ATOM 687 C C . THR A 1 84 ? 19.973 6.057 -44.129 1.00 82.69 84 THR A C 1
ATOM 689 O O . THR A 1 84 ? 19.800 6.093 -45.343 1.00 82.69 84 THR A O 1
ATOM 692 N N . MET A 1 85 ? 20.057 7.171 -43.391 1.00 80.38 85 MET A N 1
ATOM 693 C CA . MET A 1 85 ? 19.918 8.518 -43.964 1.00 80.38 85 MET A CA 1
ATOM 694 C C . MET A 1 85 ? 21.088 8.890 -44.884 1.00 80.38 85 MET A C 1
ATOM 696 O O . MET A 1 85 ? 20.871 9.472 -45.943 1.00 80.38 85 MET A O 1
ATOM 700 N N . SER A 1 86 ? 22.321 8.517 -44.524 1.00 74.19 86 SER A N 1
ATOM 701 C CA . SER A 1 86 ? 23.495 8.762 -45.371 1.00 74.19 86 SER A CA 1
ATOM 702 C C . SER A 1 86 ? 23.428 7.989 -46.691 1.00 74.19 86 SER A C 1
ATOM 704 O O . SER A 1 86 ? 23.798 8.534 -47.724 1.00 74.19 86 SER A O 1
ATOM 706 N N . ASN A 1 87 ? 22.938 6.745 -46.677 1.00 74.25 87 ASN A N 1
ATOM 707 C CA . ASN A 1 87 ? 22.765 5.946 -47.893 1.00 74.25 87 ASN A CA 1
ATOM 708 C C . ASN A 1 87 ? 21.581 6.425 -48.746 1.00 74.25 87 ASN A C 1
ATOM 710 O O . ASN A 1 87 ? 21.631 6.311 -49.966 1.00 74.25 87 ASN A O 1
ATOM 714 N N . ALA A 1 88 ? 20.530 6.968 -48.123 1.00 70.06 88 ALA A N 1
ATOM 715 C CA . ALA A 1 88 ? 19.401 7.562 -48.836 1.00 70.06 88 ALA A CA 1
ATOM 716 C C . ALA A 1 88 ? 19.774 8.878 -49.536 1.00 70.06 88 ALA A C 1
ATOM 718 O O . ALA A 1 88 ? 19.239 9.163 -50.596 1.00 70.06 88 ALA A O 1
ATOM 719 N N . SER A 1 89 ? 20.709 9.651 -48.973 1.00 64.44 89 SER A N 1
ATOM 720 C CA . SER A 1 89 ? 21.197 10.902 -49.571 1.00 64.44 89 SER A CA 1
ATOM 721 C C . SER A 1 89 ? 22.186 10.698 -50.729 1.00 64.44 89 SER A C 1
ATOM 723 O O . SER A 1 89 ? 22.544 11.672 -51.387 1.00 64.44 89 SER A O 1
ATOM 725 N N . HIS A 1 90 ? 22.677 9.473 -50.936 1.00 58.34 90 HIS A N 1
ATOM 726 C CA . HIS A 1 90 ? 23.674 9.137 -51.958 1.00 58.34 90 HIS A CA 1
ATOM 727 C C . HIS A 1 90 ? 23.077 8.418 -53.186 1.00 58.34 90 HIS A C 1
ATOM 729 O O . HIS A 1 90 ? 23.831 8.017 -54.075 1.00 58.34 90 HIS A O 1
ATOM 735 N N . ARG A 1 91 ? 21.750 8.239 -53.217 1.00 49.72 91 ARG A N 1
ATOM 736 C CA . ARG A 1 91 ? 20.956 7.836 -54.388 1.00 49.72 91 ARG A CA 1
ATOM 737 C C . ARG A 1 91 ? 20.213 9.042 -54.939 1.00 49.72 91 ARG A C 1
ATOM 739 O O . ARG A 1 91 ? 20.003 9.044 -56.167 1.00 49.72 91 ARG A O 1
#